Protein AF-A0A955VER8-F1 (afdb_monomer_lite)

Radius of gyration: 18.17 Å; chains: 1; bounding box: 37×17×64 Å

Foldseek 3Di:
DDDPPPPPPVVVVVVVVVVVVVVVQLCCLQPVDAADPVRGNNNSVCSVVVVVVVVVVVVCVVVVD

Secondary structure (DSSP, 8-state):
---------HHHHHHHHHHHHHHHHHHIIIIISPPBTTTBGGGGGHHHHHHHHHHHHHHHHHHH-

pLDDT: mean 87.83, std 12.49, range [44.09, 97.5]

Sequence (65 aa):
MSGALKRVAWEHWVGLAGLVLLGIGSYVGLVEAPPERYMGEVGRILYIHVPTAWIALLTLTVAAV

Structure (mmCIF, N/CA/C/O backbone):
data_AF-A0A955VER8-F1
#
_entry.id   AF-A0A955VER8-F1
#
loop_
_atom_site.group_PDB
_atom_site.id
_atom_site.type_symbol
_atom_site.label_atom_id
_atom_site.label_alt_id
_atom_site.label_comp_id
_atom_site.label_asym_id
_atom_site.label_entity_id
_atom_site.label_seq_id
_atom_site.pdbx_PDB_ins_code
_atom_site.Cartn_x
_atom_site.Cartn_y
_atom_site.Cartn_z
_atom_site.occupancy
_atom_site.B_iso_or_equiv
_atom_site.auth_seq_id
_atom_site.auth_comp_id
_atom_site.auth_asym_id
_atom_site.auth_atom_id
_atom_site.pdbx_PDB_model_num
ATOM 1 N N . MET A 1 1 ? 4.310 11.264 -42.908 1.00 45.78 1 MET A N 1
ATOM 2 C CA . MET A 1 1 ? 3.721 9.960 -43.290 1.00 45.78 1 MET A CA 1
ATOM 3 C C . MET A 1 1 ? 4.287 8.900 -42.357 1.00 45.78 1 MET A C 1
ATOM 5 O O . MET A 1 1 ? 5.494 8.906 -42.170 1.00 45.78 1 MET A O 1
ATOM 9 N N . SER A 1 2 ? 3.418 8.042 -41.802 1.00 44.09 2 SER A N 1
ATOM 10 C CA . SER A 1 2 ? 3.675 6.999 -40.783 1.00 44.09 2 SER A CA 1
ATOM 11 C C . SER A 1 2 ? 3.963 7.567 -39.377 1.00 44.09 2 SER A C 1
ATOM 13 O O . SER A 1 2 ? 5.017 8.131 -39.143 1.00 44.09 2 SER A O 1
ATOM 15 N N . GLY A 1 3 ? 3.057 7.564 -38.394 1.00 54.16 3 GLY A N 1
ATOM 16 C CA . GLY A 1 3 ? 2.035 6.556 -38.106 1.00 54.16 3 GLY A CA 1
ATOM 17 C C . GLY A 1 3 ? 2.613 5.379 -37.313 1.00 54.16 3 GLY A C 1
ATOM 18 O O . GLY A 1 3 ? 2.274 4.237 -37.596 1.00 54.16 3 GLY A O 1
ATOM 19 N N . ALA A 1 4 ? 3.519 5.630 -36.360 1.00 57.50 4 ALA A N 1
ATOM 20 C CA . ALA A 1 4 ? 4.033 4.586 -35.482 1.00 57.50 4 ALA A CA 1
ATOM 21 C C . ALA A 1 4 ? 2.917 4.137 -34.527 1.00 57.50 4 ALA A C 1
ATOM 23 O O . ALA A 1 4 ? 2.667 4.770 -33.5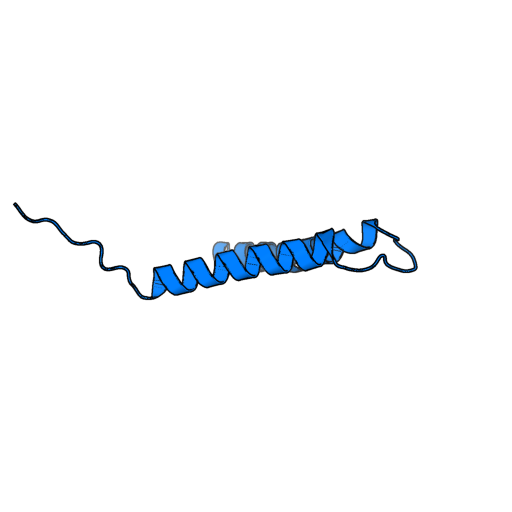00 1.00 57.50 4 ALA A O 1
ATOM 24 N N . LEU A 1 5 ? 2.217 3.058 -34.890 1.00 61.34 5 LEU A N 1
ATOM 25 C CA . LEU A 1 5 ? 1.342 2.334 -33.975 1.00 61.34 5 LEU A CA 1
ATOM 26 C C . LEU A 1 5 ? 2.112 2.091 -32.672 1.00 61.34 5 LEU A C 1
ATOM 28 O O . LEU A 1 5 ? 3.130 1.394 -32.671 1.00 61.34 5 LEU A O 1
ATOM 32 N N . LYS A 1 6 ? 1.619 2.660 -31.565 1.00 64.75 6 LYS A N 1
ATOM 33 C CA . LYS A 1 6 ? 2.046 2.287 -30.215 1.00 64.75 6 LYS A CA 1
ATOM 34 C C . LYS A 1 6 ? 1.814 0.786 -30.089 1.00 64.75 6 LYS A C 1
ATOM 36 O O . LYS A 1 6 ? 0.677 0.355 -29.913 1.00 64.75 6 LYS A O 1
ATOM 41 N N . ARG A 1 7 ? 2.869 -0.021 -30.219 1.00 64.88 7 ARG A N 1
ATOM 42 C CA . ARG A 1 7 ? 2.784 -1.435 -29.864 1.00 64.88 7 ARG A CA 1
ATOM 43 C C . ARG A 1 7 ? 2.455 -1.450 -28.383 1.00 64.88 7 ARG A C 1
ATOM 45 O O . ARG A 1 7 ? 3.279 -1.035 -27.574 1.00 64.88 7 ARG A O 1
ATOM 52 N N . VAL A 1 8 ? 1.229 -1.838 -28.043 1.00 65.12 8 VAL A N 1
ATOM 53 C CA . VAL A 1 8 ? 0.874 -2.170 -26.668 1.00 65.12 8 VAL A CA 1
ATOM 54 C C . VAL A 1 8 ? 1.749 -3.362 -26.317 1.00 65.12 8 VAL A C 1
ATOM 56 O O . VAL A 1 8 ? 1.452 -4.499 -26.675 1.00 65.12 8 VAL A O 1
ATOM 59 N N . ALA A 1 9 ? 2.910 -3.065 -25.743 1.00 78.56 9 ALA 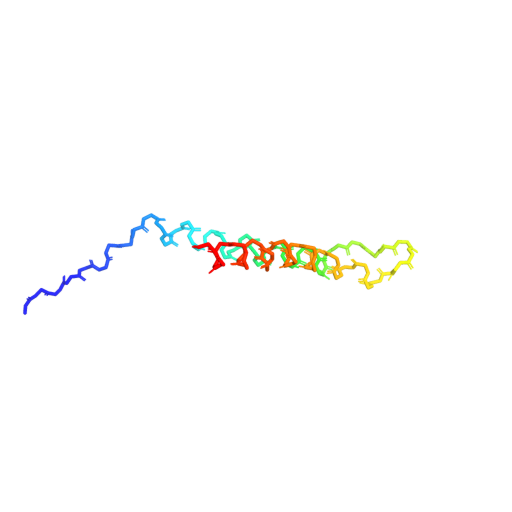A N 1
ATOM 60 C CA . ALA A 1 9 ? 3.822 -4.068 -25.255 1.00 78.56 9 ALA A CA 1
ATOM 61 C C . ALA A 1 9 ? 3.131 -4.794 -24.100 1.00 78.56 9 ALA A C 1
ATOM 63 O O . ALA A 1 9 ? 2.301 -4.219 -23.390 1.00 78.56 9 ALA A O 1
ATOM 64 N N . TRP A 1 10 ? 3.475 -6.062 -23.915 1.00 83.38 10 TRP A N 1
ATOM 65 C CA . TRP A 1 10 ? 3.010 -6.885 -22.799 1.00 83.38 10 TRP A CA 1
ATOM 66 C C . TRP A 1 10 ? 3.163 -6.174 -21.434 1.00 83.38 10 TRP A C 1
ATOM 68 O O . TRP A 1 10 ? 2.334 -6.352 -20.547 1.00 83.38 10 TRP A O 1
ATOM 78 N N . GLU A 1 11 ? 4.155 -5.286 -21.318 1.00 87.44 11 GLU A N 1
ATOM 79 C CA . GLU A 1 11 ? 4.423 -4.416 -20.169 1.00 87.44 11 GLU A CA 1
ATOM 80 C C . GLU A 1 11 ? 3.214 -3.578 -19.743 1.00 87.44 11 GLU A C 1
ATOM 82 O O . GLU A 1 11 ? 2.951 -3.451 -18.551 1.00 87.44 11 GLU A O 1
ATOM 87 N N . HIS A 1 12 ? 2.430 -3.044 -20.686 1.00 89.94 12 HIS A N 1
ATOM 88 C CA . HIS A 1 12 ? 1.250 -2.247 -20.342 1.00 89.94 12 HIS A CA 1
ATOM 89 C C . HIS A 1 12 ? 0.157 -3.100 -19.695 1.00 89.94 12 HIS A C 1
ATOM 91 O O . HIS A 1 12 ? -0.525 -2.635 -18.786 1.00 89.94 12 HIS A O 1
ATOM 97 N N . TRP A 1 13 ? -0.000 -4.351 -20.136 1.00 90.75 13 TRP A N 1
ATOM 98 C CA . TRP A 1 13 ? -0.960 -5.280 -19.542 1.00 90.75 13 TRP A CA 1
ATOM 99 C C . TRP A 1 13 ? -0.522 -5.727 -18.153 1.00 90.75 13 TRP A C 1
ATOM 101 O O . TRP A 1 13 ? -1.346 -5.767 -17.244 1.00 90.75 13 TRP A O 1
ATOM 111 N N . VAL A 1 14 ? 0.773 -5.994 -17.968 1.00 93.06 14 VAL A N 1
ATOM 112 C CA . VAL A 1 14 ? 1.338 -6.299 -16.647 1.00 93.06 14 VAL A CA 1
ATOM 113 C C . VAL A 1 14 ? 1.203 -5.100 -15.709 1.00 93.06 14 VAL A C 1
ATOM 115 O O . VAL A 1 14 ? 0.776 -5.266 -14.569 1.00 93.06 14 VAL A O 1
ATOM 118 N N . GLY A 1 15 ? 1.482 -3.888 -16.193 1.00 93.25 15 GLY A N 1
ATOM 119 C CA . GLY A 1 15 ? 1.300 -2.654 -15.430 1.00 93.25 15 GLY A CA 1
ATOM 120 C C . GLY A 1 15 ? -0.159 -2.416 -15.042 1.00 93.25 15 GLY A C 1
ATOM 121 O O . GLY A 1 15 ? -0.443 -2.093 -13.890 1.00 93.25 15 GLY A O 1
ATOM 122 N N . LEU A 1 16 ? -1.098 -2.644 -15.966 1.00 95.31 16 LEU A N 1
ATOM 123 C CA . LEU A 1 16 ? -2.530 -2.538 -15.688 1.00 95.31 16 LEU A CA 1
ATOM 124 C C . LEU A 1 16 ? -2.980 -3.581 -14.658 1.00 95.31 16 LEU A C 1
ATOM 126 O O . LEU A 1 16 ? -3.688 -3.235 -13.716 1.00 95.31 16 LEU A O 1
ATOM 130 N N . ALA A 1 17 ? -2.545 -4.834 -14.800 1.00 96.12 17 ALA A N 1
ATOM 131 C CA . ALA A 1 17 ? -2.841 -5.891 -13.838 1.00 96.12 17 ALA A CA 1
ATOM 132 C C . ALA A 1 17 ? -2.287 -5.550 -12.447 1.00 96.12 17 ALA A C 1
ATOM 134 O O . ALA A 1 17 ? -3.001 -5.682 -11.455 1.00 96.12 17 ALA A O 1
ATOM 135 N N . GLY A 1 18 ? -1.054 -5.040 -12.375 1.00 94.56 18 GLY A N 1
ATOM 136 C CA . GLY A 1 18 ? -0.449 -4.563 -11.134 1.00 94.56 18 GLY A CA 1
ATOM 137 C C . GLY A 1 18 ? -1.256 -3.436 -10.489 1.00 94.56 18 GLY A C 1
ATOM 138 O O . GLY A 1 18 ? -1.550 -3.505 -9.299 1.00 94.56 18 GLY A O 1
ATOM 139 N N . LEU A 1 19 ? -1.684 -2.442 -11.272 1.00 95.56 19 LEU A N 1
ATOM 140 C CA . LEU A 1 19 ? -2.499 -1.330 -10.777 1.00 95.56 19 LEU A CA 1
ATOM 141 C C . LEU A 1 19 ? -3.857 -1.806 -10.239 1.00 95.56 19 LEU A C 1
ATOM 143 O O . LEU A 1 19 ? -4.291 -1.360 -9.177 1.00 95.56 19 LEU A O 1
ATOM 147 N N . VAL A 1 20 ? -4.506 -2.738 -10.942 1.00 97.50 20 VAL A N 1
ATOM 148 C CA . VAL A 1 20 ? -5.775 -3.341 -10.509 1.00 97.50 20 VAL A CA 1
ATOM 149 C C . VAL A 1 20 ? -5.591 -4.117 -9.205 1.00 97.50 20 VAL A C 1
ATOM 151 O O . VAL A 1 20 ? -6.353 -3.908 -8.264 1.00 97.50 20 VAL A O 1
ATOM 154 N N . LEU A 1 21 ? -4.564 -4.966 -9.110 1.00 95.00 21 LEU A N 1
ATOM 155 C CA . LEU A 1 21 ? -4.266 -5.727 -7.893 1.00 95.00 21 LEU A CA 1
ATOM 156 C C . LEU A 1 21 ? -3.939 -4.811 -6.709 1.00 95.00 21 LEU A C 1
ATOM 158 O O . LEU A 1 21 ? -4.396 -5.073 -5.598 1.00 95.00 21 LEU A O 1
ATOM 162 N N . LEU A 1 22 ? -3.206 -3.720 -6.944 1.00 92.56 22 LEU A N 1
ATOM 163 C CA . LEU A 1 22 ? -2.885 -2.725 -5.921 1.00 92.56 22 LEU A CA 1
ATOM 164 C C . LEU A 1 22 ? -4.162 -2.042 -5.412 1.00 92.56 22 LEU A C 1
ATOM 166 O O . LEU A 1 22 ? -4.357 -1.934 -4.200 1.00 92.56 22 LEU A O 1
ATOM 170 N N . GLY A 1 23 ? -5.069 -1.656 -6.313 1.00 94.56 23 GLY A N 1
ATOM 171 C CA . GLY A 1 23 ? -6.366 -1.084 -5.947 1.00 94.56 23 GLY A CA 1
ATOM 172 C C . GLY A 1 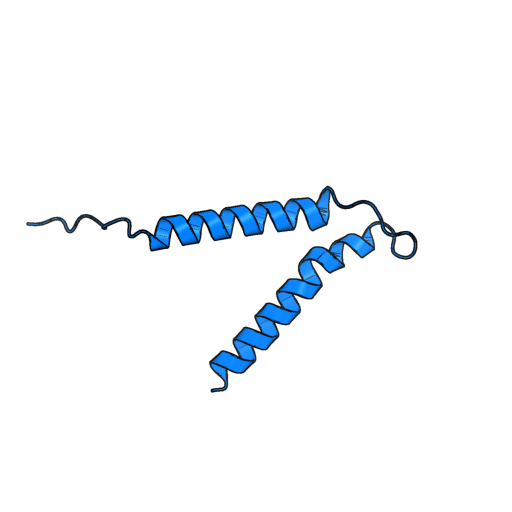23 ? -7.241 -2.053 -5.147 1.00 94.56 23 GLY A C 1
ATOM 173 O O . GLY A 1 23 ? -7.760 -1.681 -4.095 1.00 94.56 23 GLY A O 1
ATOM 174 N N . ILE A 1 24 ? -7.354 -3.308 -5.597 1.00 95.88 24 ILE A N 1
ATOM 175 C CA . ILE A 1 24 ? -8.138 -4.346 -4.910 1.00 95.88 24 ILE A CA 1
ATOM 176 C C . ILE A 1 24 ? -7.552 -4.640 -3.528 1.00 95.88 24 ILE A C 1
ATOM 178 O O . ILE A 1 24 ? -8.283 -4.612 -2.543 1.00 95.88 24 ILE A O 1
ATOM 182 N N . GLY A 1 25 ? -6.243 -4.882 -3.433 1.00 92.38 25 GLY A N 1
ATOM 183 C CA . GLY A 1 25 ? -5.581 -5.155 -2.156 1.00 92.38 25 GLY A CA 1
ATOM 184 C C . GLY A 1 25 ? -5.744 -4.002 -1.164 1.00 92.38 25 GLY A C 1
ATOM 185 O O . GLY A 1 25 ? -6.050 -4.236 0.004 1.00 92.38 25 GLY A O 1
ATOM 186 N N . SER A 1 26 ? -5.641 -2.758 -1.646 1.00 92.62 26 SER A N 1
ATOM 187 C CA . SER A 1 26 ? -5.882 -1.565 -0.826 1.00 92.62 26 SER A CA 1
ATOM 188 C C . SER A 1 26 ? -7.327 -1.500 -0.330 1.00 92.62 26 SER A C 1
ATOM 190 O O . SER A 1 26 ? -7.553 -1.256 0.852 1.00 92.62 26 SER A O 1
ATOM 192 N N . TYR A 1 27 ? -8.306 -1.754 -1.203 1.00 94.88 27 TYR A N 1
ATOM 193 C CA . TYR A 1 27 ? -9.721 -1.760 -0.828 1.00 94.88 27 TYR A CA 1
ATOM 194 C C . TYR A 1 27 ? -10.029 -2.838 0.213 1.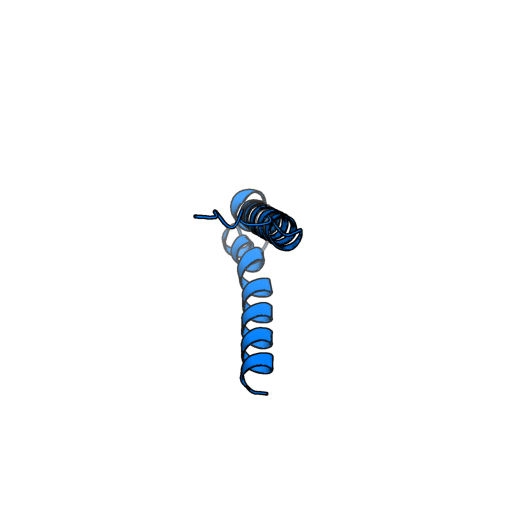00 94.88 27 TYR A C 1
ATOM 196 O O . TYR A 1 27 ? -10.619 -2.544 1.251 1.00 94.88 27 TYR A O 1
ATOM 204 N N . VAL A 1 28 ? -9.571 -4.069 -0.024 1.00 94.81 28 VAL A N 1
ATOM 205 C CA . VAL A 1 28 ? -9.789 -5.187 0.899 1.00 94.81 28 VAL A CA 1
ATOM 206 C C . VAL A 1 28 ? -9.164 -4.888 2.264 1.00 94.81 28 VAL A C 1
ATOM 208 O O . VAL A 1 28 ? -9.819 -5.068 3.286 1.00 94.81 28 VAL A O 1
ATOM 211 N N . GLY A 1 29 ? -7.936 -4.365 2.295 1.00 92.06 29 GLY A N 1
ATOM 212 C CA . GLY A 1 29 ? -7.238 -4.040 3.541 1.00 92.06 29 GLY A CA 1
ATOM 213 C C . GLY A 1 29 ? -7.847 -2.876 4.331 1.00 92.06 29 GLY A C 1
ATOM 214 O O . GLY A 1 29 ? -7.844 -2.904 5.559 1.00 92.06 29 GLY A O 1
ATOM 215 N N . LEU A 1 30 ? -8.378 -1.855 3.651 1.00 92.19 30 LEU A N 1
ATOM 216 C CA . LEU A 1 30 ? -8.918 -0.654 4.302 1.00 92.19 30 LEU A CA 1
ATOM 217 C C . LEU A 1 30 ? -10.417 -0.750 4.615 1.00 92.19 30 LEU A C 1
ATOM 219 O O . LEU A 1 30 ? -10.859 -0.163 5.599 1.00 92.19 30 LEU A O 1
ATOM 223 N N . VAL A 1 31 ? -11.206 -1.457 3.805 1.00 93.50 31 VAL A N 1
ATOM 224 C CA . VAL A 1 31 ? -12.681 -1.409 3.864 1.00 93.50 31 VAL A CA 1
ATOM 225 C C . VAL A 1 31 ? -13.301 -2.739 4.283 1.00 93.50 31 VAL A C 1
ATOM 227 O O . VAL A 1 31 ? -14.219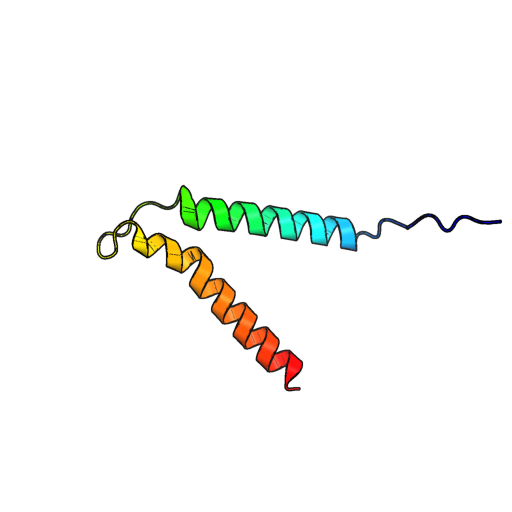 -2.742 5.100 1.00 93.50 31 VAL A O 1
ATOM 230 N N . GLU A 1 32 ? -12.786 -3.864 3.797 1.00 94.06 32 GLU A N 1
ATOM 231 C CA . GLU A 1 32 ? -13.358 -5.190 4.094 1.00 94.06 32 GLU A CA 1
ATOM 232 C C . GLU A 1 32 ? -12.708 -5.864 5.308 1.00 94.06 32 GLU A C 1
ATOM 234 O O . GLU A 1 32 ? -13.334 -6.689 5.972 1.00 94.06 32 GLU A O 1
ATOM 239 N N . ALA A 1 33 ? -11.454 -5.522 5.617 1.00 91.81 33 ALA A N 1
ATOM 240 C CA . ALA A 1 33 ? -10.726 -6.132 6.720 1.00 91.81 33 ALA A CA 1
ATOM 241 C C . ALA A 1 33 ? -11.473 -5.935 8.053 1.00 91.81 33 ALA A C 1
ATOM 243 O O . ALA A 1 33 ? -11.834 -4.804 8.386 1.00 91.81 33 ALA A O 1
ATOM 244 N N . PRO A 1 34 ? -11.704 -7.004 8.836 1.00 92.25 34 PRO A N 1
ATOM 245 C CA . PRO A 1 34 ? -12.424 -6.884 10.090 1.00 92.25 34 PRO A CA 1
ATOM 246 C C . PRO A 1 34 ? -11.626 -6.055 11.110 1.00 92.25 34 PRO A C 1
ATOM 248 O O . PRO A 1 34 ? -10.395 -5.997 11.040 1.00 92.25 34 PRO A O 1
ATOM 251 N N . PRO A 1 35 ? -12.307 -5.436 12.086 1.00 92.75 35 PRO A N 1
ATOM 252 C CA . PRO A 1 35 ? -11.653 -4.643 13.118 1.00 92.75 35 PRO A CA 1
ATOM 253 C C . PRO A 1 35 ? -10.781 -5.526 14.012 1.00 92.75 35 PRO A C 1
ATOM 255 O O . PRO A 1 35 ? -11.180 -6.623 14.411 1.00 92.75 35 PRO A O 1
ATOM 258 N N . GLU A 1 36 ? -9.599 -5.031 14.365 1.00 93.19 36 GLU A N 1
ATOM 259 C CA . GLU A 1 36 ? -8.668 -5.751 15.231 1.00 93.19 36 GLU A CA 1
ATOM 260 C C . GLU A 1 36 ? -9.117 -5.670 16.696 1.00 93.19 36 GLU A C 1
ATOM 262 O O . GLU A 1 36 ? -9.625 -4.641 17.150 1.00 93.19 36 GLU A O 1
ATOM 267 N N . ARG A 1 37 ? -8.865 -6.717 17.487 1.00 93.12 37 ARG A N 1
ATOM 268 C CA . ARG A 1 37 ? -9.339 -6.818 18.877 1.00 93.12 37 ARG A CA 1
ATOM 269 C C . ARG A 1 37 ? -8.860 -5.671 19.771 1.00 93.12 37 ARG A C 1
ATOM 271 O O . ARG A 1 37 ? -9.587 -5.252 20.668 1.00 93.12 37 ARG A O 1
ATOM 278 N N . TYR A 1 38 ? -7.635 -5.199 19.553 1.00 94.06 38 TYR A N 1
ATOM 279 C CA . TYR A 1 38 ? -6.987 -4.186 20.396 1.00 94.06 38 TYR A CA 1
ATOM 280 C C . TYR A 1 38 ? -6.988 -2.786 19.784 1.00 94.06 38 TYR A C 1
ATOM 282 O O . TYR A 1 38 ? -6.920 -1.800 20.511 1.00 94.06 38 TYR A O 1
ATOM 290 N N . MET A 1 39 ? -7.044 -2.694 18.456 1.00 91.44 39 MET A N 1
ATOM 291 C CA . MET A 1 39 ? -6.915 -1.431 17.720 1.00 91.44 39 MET A CA 1
ATOM 292 C C . MET A 1 39 ? -8.226 -1.003 17.048 1.00 91.44 39 MET A C 1
ATOM 294 O O . MET A 1 39 ? -8.297 0.091 16.488 1.00 91.44 39 MET A O 1
ATOM 298 N N . GLY A 1 40 ? -9.266 -1.842 17.096 1.00 92.25 40 GLY A N 1
ATOM 299 C CA . GLY A 1 40 ? -10.545 -1.600 16.437 1.00 92.25 40 GLY A CA 1
ATOM 300 C C . GLY A 1 40 ? -10.363 -1.329 14.944 1.00 92.25 40 GLY A C 1
ATOM 301 O O . GLY A 1 40 ? -9.591 -2.006 14.262 1.00 92.25 40 GLY A O 1
ATOM 302 N N . GLU A 1 41 ? -11.040 -0.290 14.453 1.00 92.69 41 GLU A N 1
ATOM 303 C CA . GLU A 1 41 ? -10.970 0.150 13.053 1.00 92.69 41 GLU A CA 1
ATOM 304 C C . GLU A 1 41 ? -9.583 0.668 12.644 1.00 92.69 41 GLU A C 1
ATOM 306 O O . GLU A 1 41 ? -9.212 0.587 11.474 1.00 92.69 41 GLU A O 1
ATOM 311 N N . VAL A 1 42 ? -8.782 1.170 13.593 1.00 92.50 42 VAL A N 1
ATOM 312 C CA . VAL A 1 42 ? -7.453 1.732 13.296 1.00 92.50 42 VAL A CA 1
ATOM 313 C C . VAL A 1 42 ? -6.495 0.645 12.810 1.00 92.50 42 VAL A C 1
ATOM 315 O O . VAL A 1 42 ? -5.620 0.929 11.997 1.00 92.50 42 VAL A O 1
ATOM 318 N N . GLY A 1 43 ? -6.697 -0.614 13.219 1.00 92.75 43 GLY A N 1
ATOM 319 C CA . GLY A 1 43 ? -5.870 -1.745 12.783 1.00 92.75 43 GLY A CA 1
ATOM 320 C C . GLY A 1 43 ? -5.819 -1.922 11.260 1.00 92.75 43 GLY A C 1
ATOM 321 O O . GLY A 1 43 ? -4.807 -2.375 10.726 1.00 92.75 43 GLY A O 1
ATOM 322 N N . ARG A 1 44 ? -6.852 -1.465 10.537 1.00 93.75 44 ARG A N 1
ATOM 323 C CA . ARG A 1 44 ? -6.929 -1.528 9.069 1.00 93.75 44 ARG A CA 1
ATOM 324 C C . ARG A 1 44 ? -5.800 -0.755 8.377 1.00 93.75 44 ARG A C 1
ATOM 326 O O . ARG A 1 44 ? -5.398 -1.102 7.269 1.00 93.75 44 ARG A O 1
ATOM 333 N N . ILE A 1 45 ? -5.220 0.253 9.040 1.00 93.50 45 ILE A N 1
ATOM 334 C CA . ILE A 1 45 ? -4.115 1.040 8.473 1.00 93.50 45 ILE A CA 1
ATOM 335 C C . ILE A 1 45 ? -2.838 0.217 8.274 1.00 93.50 45 ILE A C 1
ATOM 337 O O . ILE A 1 45 ? -2.008 0.554 7.430 1.00 93.50 45 ILE A O 1
ATOM 341 N N . LEU A 1 46 ? -2.677 -0.891 9.001 1.00 92.38 46 LEU A N 1
ATOM 342 C CA . LEU A 1 46 ? -1.500 -1.750 8.875 1.00 92.38 46 LEU A CA 1
ATOM 343 C C . LEU A 1 46 ? -1.416 -2.418 7.494 1.00 92.38 46 LEU A C 1
ATOM 345 O O . LEU A 1 46 ? -0.309 -2.640 7.002 1.00 92.38 46 LEU A O 1
ATOM 349 N N . TYR A 1 47 ? -2.557 -2.644 6.831 1.00 91.62 47 TYR A N 1
ATOM 350 C CA . TYR A 1 47 ? -2.612 -3.233 5.489 1.00 91.62 47 TYR A CA 1
ATOM 351 C C . TYR A 1 47 ? -2.065 -2.317 4.388 1.00 91.62 47 TYR A C 1
ATOM 353 O O . TYR A 1 47 ? -1.645 -2.820 3.349 1.00 91.62 47 TYR A O 1
ATOM 361 N N . ILE A 1 48 ? -2.027 -0.997 4.604 1.00 91.81 48 ILE A N 1
ATOM 362 C CA . ILE A 1 48 ? -1.371 -0.054 3.685 1.00 91.81 48 ILE A CA 1
ATOM 363 C C . ILE A 1 48 ? 0.025 0.331 4.190 1.00 91.81 48 ILE A C 1
ATOM 365 O O . ILE A 1 48 ? 0.966 0.399 3.407 1.00 91.81 48 ILE A O 1
ATOM 369 N N . HIS A 1 49 ? 0.184 0.524 5.502 1.00 93.06 49 HIS A N 1
ATOM 370 C CA . HIS A 1 49 ? 1.412 1.046 6.097 1.00 93.06 49 HIS A CA 1
ATOM 371 C C . HIS A 1 49 ? 2.613 0.103 5.953 1.00 93.06 49 HIS A C 1
ATOM 373 O O . HIS A 1 49 ? 3.704 0.545 5.596 1.00 93.06 49 HIS A O 1
ATOM 379 N N . VAL A 1 50 ? 2.438 -1.194 6.236 1.00 92.38 50 VAL A N 1
ATOM 380 C CA . VAL A 1 50 ? 3.564 -2.139 6.187 1.00 92.38 50 VAL A CA 1
ATOM 381 C C . VAL A 1 50 ? 4.103 -2.253 4.753 1.00 92.38 50 VAL A C 1
ATOM 383 O O . VAL A 1 50 ? 5.292 -1.998 4.564 1.00 92.38 50 VAL A O 1
ATOM 386 N N . PRO A 1 51 ? 3.283 -2.527 3.718 1.00 90.69 51 PRO A N 1
ATOM 387 C CA . PRO A 1 51 ? 3.767 -2.572 2.338 1.00 90.69 51 PRO A CA 1
ATOM 388 C C . PRO A 1 51 ? 4.432 -1.271 1.869 1.00 90.69 51 PRO A C 1
ATOM 390 O O . PRO A 1 51 ? 5.467 -1.329 1.204 1.00 90.69 51 PRO A O 1
ATOM 393 N N . THR A 1 52 ? 3.888 -0.098 2.219 1.00 91.19 52 THR A N 1
ATOM 394 C CA . THR A 1 52 ? 4.480 1.183 1.798 1.00 91.19 52 THR A CA 1
ATOM 395 C C . THR A 1 52 ? 5.834 1.431 2.451 1.00 91.19 52 THR A C 1
ATOM 397 O O . THR A 1 52 ? 6.728 1.954 1.786 1.00 91.19 52 THR A O 1
ATOM 400 N N . ALA A 1 53 ? 6.025 1.016 3.707 1.00 93.62 53 ALA A N 1
ATOM 401 C CA . ALA A 1 53 ? 7.321 1.091 4.375 1.00 93.62 53 ALA A CA 1
ATOM 402 C C . ALA A 1 53 ? 8.373 0.233 3.654 1.00 93.62 53 ALA A C 1
ATOM 404 O O . ALA A 1 53 ? 9.472 0.715 3.382 1.00 93.62 53 ALA A O 1
ATOM 405 N N . TRP A 1 54 ? 8.028 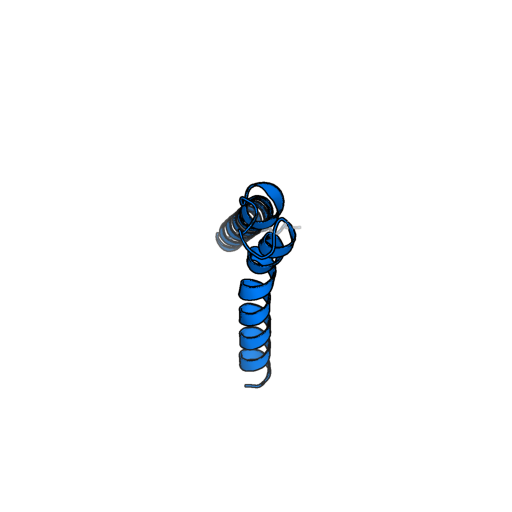-0.999 3.262 1.00 93.75 54 TRP A N 1
ATOM 406 C CA . TRP A 1 54 ? 8.928 -1.860 2.483 1.00 93.75 54 TRP A CA 1
ATOM 407 C C . TRP A 1 54 ? 9.279 -1.256 1.121 1.00 93.75 54 TRP A C 1
ATOM 409 O O . TRP A 1 54 ? 10.452 -1.237 0.749 1.00 93.75 54 TRP A O 1
ATOM 419 N N . ILE A 1 55 ? 8.291 -0.722 0.393 1.00 92.69 55 ILE A N 1
ATOM 420 C CA . ILE A 1 55 ? 8.528 -0.065 -0.902 1.00 92.69 55 ILE A CA 1
ATOM 421 C C . ILE A 1 55 ? 9.426 1.164 -0.730 1.00 92.69 55 ILE A C 1
ATOM 423 O O . ILE A 1 55 ? 10.345 1.357 -1.525 1.00 92.69 55 ILE A O 1
ATOM 427 N N . ALA A 1 56 ? 9.209 1.977 0.306 1.00 92.81 56 ALA A N 1
ATOM 428 C CA . ALA A 1 56 ? 10.040 3.145 0.583 1.00 92.81 56 ALA A CA 1
ATOM 429 C C . ALA A 1 56 ? 11.494 2.748 0.874 1.00 92.81 56 ALA A C 1
ATOM 431 O O . ALA A 1 56 ? 12.411 3.318 0.285 1.00 92.81 56 ALA A O 1
ATOM 432 N N . LEU A 1 57 ? 11.704 1.735 1.720 1.00 94.25 57 LEU A N 1
ATOM 433 C CA . LEU A 1 57 ? 13.039 1.218 2.026 1.00 94.25 57 LEU A CA 1
ATOM 434 C C . LEU A 1 57 ? 13.732 0.676 0.773 1.00 94.25 57 LEU A C 1
ATOM 436 O O . LEU A 1 57 ? 14.866 1.056 0.502 1.00 94.25 57 LEU A O 1
ATOM 440 N N . LEU A 1 58 ? 13.041 -0.141 -0.026 1.00 94.12 58 LEU A N 1
ATOM 441 C CA . LEU A 1 58 ? 13.595 -0.690 -1.265 1.00 94.12 58 LEU A CA 1
ATOM 442 C C . LEU A 1 58 ? 13.940 0.413 -2.270 1.00 94.12 58 LEU A C 1
ATOM 444 O O . LEU A 1 58 ? 15.011 0.383 -2.869 1.00 94.12 58 LEU A O 1
ATOM 448 N N . THR A 1 59 ? 13.071 1.414 -2.416 1.00 93.12 59 THR A N 1
ATOM 449 C CA . THR A 1 59 ? 13.318 2.564 -3.296 1.00 93.12 59 THR A CA 1
ATOM 450 C C . THR A 1 59 ? 14.552 3.341 -2.846 1.00 93.12 59 THR A C 1
ATOM 452 O O . THR A 1 59 ? 15.395 3.666 -3.675 1.00 93.12 59 THR A O 1
ATOM 455 N N . LEU A 1 60 ? 14.694 3.595 -1.540 1.00 92.88 60 LEU A N 1
ATOM 456 C CA . LEU A 1 60 ? 15.874 4.257 -0.980 1.00 92.88 60 LEU A CA 1
ATOM 457 C C . LEU A 1 60 ? 17.147 3.435 -1.201 1.00 92.88 60 LEU A C 1
ATOM 459 O O . LEU A 1 60 ? 18.157 3.996 -1.609 1.00 92.88 60 LEU A O 1
ATOM 463 N N . THR A 1 61 ? 17.111 2.120 -0.968 1.00 94.69 61 THR A N 1
ATOM 464 C CA . THR A 1 61 ? 18.270 1.243 -1.190 1.00 94.69 61 THR A CA 1
ATOM 465 C C . THR A 1 61 ? 18.685 1.210 -2.658 1.00 94.69 61 THR A C 1
ATOM 467 O O . THR A 1 61 ? 19.870 1.326 -2.942 1.00 94.69 61 THR A O 1
ATOM 470 N N . VAL A 1 62 ? 17.736 1.087 -3.590 1.00 95.25 62 VAL A N 1
ATOM 471 C CA . VAL A 1 62 ? 18.032 1.068 -5.033 1.00 95.25 62 VAL A CA 1
ATOM 472 C C . VAL A 1 62 ? 18.521 2.428 -5.527 1.00 95.25 62 VAL A C 1
ATOM 474 O O . VAL A 1 62 ? 19.412 2.470 -6.358 1.00 95.25 62 VAL A O 1
ATOM 477 N N . ALA A 1 63 ? 17.960 3.534 -5.031 1.00 92.12 63 ALA A N 1
ATOM 478 C CA . ALA A 1 63 ? 18.369 4.877 -5.443 1.00 92.12 63 ALA A CA 1
ATOM 479 C C . ALA A 1 63 ? 19.724 5.316 -4.858 1.00 92.12 63 ALA A C 1
ATOM 481 O O . ALA A 1 63 ? 20.357 6.213 -5.409 1.00 92.12 63 ALA A O 1
ATOM 482 N N . ALA A 1 64 ? 20.135 4.744 -3.722 1.00 83.75 64 ALA A N 1
ATOM 483 C CA . ALA A 1 64 ? 21.398 5.066 -3.058 1.00 83.75 64 ALA A CA 1
ATOM 484 C C . ALA A 1 64 ? 22.615 4.307 -3.622 1.00 83.75 64 ALA A C 1
ATOM 486 O O . ALA A 1 64 ? 23.743 4.685 -3.305 1.00 83.75 64 ALA A O 1
ATOM 487 N N . VAL A 1 65 ? 22.392 3.245 -4.405 1.00 68.88 65 VAL A N 1
ATOM 488 C CA . VAL A 1 65 ? 23.425 2.472 -5.123 1.00 68.88 65 VAL A CA 1
ATOM 489 C C . VAL A 1 65 ? 23.586 3.023 -6.533 1.00 68.88 65 VAL A C 1
ATOM 491 O O . VAL A 1 65 ? 24.752 3.194 -6.951 1.00 68.88 65 VAL A O 1
#